Protein AF-A0A3E2CG37-F1 (afdb_monomer_lite)

Radius of gyration: 22.65 Å; chains: 1; bounding box: 44×32×58 Å

Structure (mmCIF, N/CA/C/O backbone):
data_AF-A0A3E2CG37-F1
#
_entry.id   AF-A0A3E2CG37-F1
#
loop_
_atom_site.group_PDB
_atom_site.id
_atom_site.type_symbol
_atom_site.label_atom_id
_atom_site.label_alt_id
_atom_site.label_comp_id
_atom_site.label_asym_id
_atom_site.label_entity_id
_atom_site.label_seq_id
_atom_site.pdbx_PDB_ins_code
_atom_site.Cartn_x
_atom_site.Cartn_y
_atom_site.Cartn_z
_atom_site.occupancy
_atom_site.B_iso_or_equiv
_atom_site.auth_seq_id
_atom_site.auth_comp_id
_atom_site.auth_asym_id
_atom_site.auth_atom_id
_atom_site.pdbx_PDB_model_num
ATOM 1 N N . MET A 1 1 ? 9.124 11.142 -1.792 1.00 54.59 1 MET A N 1
ATOM 2 C CA . MET A 1 1 ? 9.686 11.427 -3.140 1.00 54.59 1 MET A CA 1
ATOM 3 C C . MET A 1 1 ? 8.528 11.215 -4.090 1.00 54.59 1 MET A C 1
ATOM 5 O O . MET A 1 1 ? 8.049 10.090 -4.148 1.00 54.59 1 MET A O 1
ATOM 9 N N . ASP A 1 2 ? 8.029 12.263 -4.748 1.00 70.25 2 ASP A N 1
ATOM 10 C CA . ASP A 1 2 ? 6.771 12.159 -5.498 1.00 70.25 2 ASP A CA 1
ATOM 11 C C . ASP A 1 2 ? 6.838 11.058 -6.555 1.00 70.25 2 ASP A C 1
ATOM 13 O O . ASP A 1 2 ? 7.754 11.012 -7.385 1.00 70.25 2 ASP A O 1
ATOM 17 N N . TYR A 1 3 ? 5.858 10.157 -6.510 1.00 77.69 3 TYR A N 1
ATOM 18 C CA . TYR A 1 3 ? 5.746 9.073 -7.470 1.00 77.69 3 TYR A CA 1
ATOM 19 C C . TYR A 1 3 ? 5.609 9.634 -8.890 1.00 77.69 3 TYR A C 1
ATOM 21 O O . TYR A 1 3 ? 4.734 10.453 -9.174 1.00 77.69 3 TYR A O 1
ATOM 29 N N . LYS A 1 4 ? 6.447 9.148 -9.810 1.00 86.94 4 LYS A N 1
ATOM 30 C CA . LYS A 1 4 ? 6.370 9.474 -11.238 1.00 86.94 4 LYS A CA 1
ATOM 31 C C . LYS A 1 4 ? 5.969 8.245 -12.034 1.00 86.94 4 LYS A C 1
ATOM 33 O O . LYS A 1 4 ? 6.547 7.163 -11.885 1.00 86.94 4 LYS A O 1
ATOM 38 N N . THR A 1 5 ? 4.996 8.426 -12.920 1.00 89.06 5 THR A N 1
ATOM 39 C CA . THR A 1 5 ? 4.605 7.379 -13.870 1.00 89.06 5 THR A CA 1
ATOM 40 C C . THR A 1 5 ? 5.769 7.058 -14.812 1.00 89.06 5 THR A C 1
ATOM 42 O O . THR A 1 5 ? 6.589 7.936 -15.089 1.00 89.06 5 THR A O 1
ATOM 45 N N . ILE A 1 6 ? 5.831 5.829 -15.339 1.00 91.06 6 ILE A N 1
ATOM 46 C CA . ILE A 1 6 ? 6.847 5.439 -16.336 1.00 91.06 6 ILE A CA 1
ATOM 47 C C . ILE A 1 6 ? 6.813 6.405 -17.529 1.00 91.06 6 ILE A C 1
ATOM 49 O O . ILE A 1 6 ? 7.850 6.894 -17.959 1.00 91.06 6 ILE A O 1
ATOM 53 N N . ARG A 1 7 ? 5.615 6.798 -17.983 1.00 92.81 7 ARG A N 1
ATOM 54 C CA . ARG A 1 7 ? 5.432 7.804 -19.040 1.00 92.81 7 ARG A CA 1
ATOM 55 C C . ARG A 1 7 ? 6.118 9.133 -18.714 1.00 92.81 7 ARG A C 1
ATOM 57 O O . ARG A 1 7 ? 6.787 9.703 -19.571 1.00 92.81 7 ARG A O 1
ATOM 64 N N . THR A 1 8 ? 5.948 9.627 -17.488 1.00 93.06 8 THR A N 1
ATOM 65 C CA . THR A 1 8 ? 6.596 10.861 -17.026 1.00 93.06 8 THR A CA 1
ATOM 66 C C . THR A 1 8 ? 8.114 10.702 -16.997 1.00 93.06 8 THR A C 1
ATOM 68 O O . THR A 1 8 ? 8.814 11.609 -17.429 1.00 93.06 8 THR A O 1
ATOM 71 N N . ILE A 1 9 ? 8.633 9.558 -16.538 1.00 93.19 9 ILE A N 1
ATOM 72 C CA . ILE A 1 9 ? 10.081 9.304 -16.517 1.00 93.19 9 ILE A CA 1
ATOM 73 C C . ILE A 1 9 ? 10.660 9.262 -17.928 1.00 93.19 9 ILE A C 1
ATOM 75 O O . ILE A 1 9 ? 11.642 9.951 -18.189 1.00 93.19 9 ILE A O 1
ATOM 79 N N . VAL A 1 10 ? 10.021 8.539 -18.849 1.00 94.44 10 VAL A N 1
ATOM 80 C CA . VAL A 1 10 ? 10.438 8.478 -20.257 1.00 94.44 10 VAL A CA 1
ATOM 81 C C . VAL A 1 10 ? 10.482 9.881 -20.866 1.00 94.44 10 VAL A C 1
ATOM 83 O O . VAL A 1 10 ? 11.474 10.242 -21.489 1.00 94.44 10 VAL A O 1
ATOM 86 N N . ALA A 1 11 ? 9.458 10.707 -20.625 1.00 93.44 11 ALA A N 1
ATOM 87 C CA . ALA A 1 11 ? 9.409 12.084 -21.124 1.00 93.44 11 ALA A CA 1
ATOM 88 C C . ALA A 1 11 ? 10.469 13.012 -20.496 1.00 93.44 11 ALA A C 1
ATOM 90 O O . ALA A 1 11 ? 10.890 13.978 -21.126 1.00 93.44 11 ALA A O 1
ATOM 91 N N . MET A 1 12 ? 10.888 12.741 -19.257 1.00 92.75 12 MET A N 1
ATOM 92 C CA . MET A 1 12 ? 11.936 13.494 -18.558 1.00 92.75 12 MET A CA 1
ATOM 93 C C . MET A 1 12 ? 13.352 12.963 -18.835 1.00 92.75 12 MET A C 1
ATOM 95 O O . MET A 1 12 ? 14.326 13.584 -18.399 1.00 92.75 12 MET A O 1
ATOM 99 N N . SER A 1 13 ? 13.482 11.817 -19.508 1.00 88.62 13 SER A N 1
ATOM 100 C CA . SER A 1 13 ? 14.768 11.172 -19.754 1.00 88.62 13 SER A CA 1
ATOM 101 C C . SER A 1 13 ? 15.638 12.014 -20.685 1.00 88.62 13 SER A C 1
ATOM 103 O O . SER A 1 13 ? 15.181 12.524 -21.704 1.00 88.62 13 SER A O 1
ATOM 105 N N . LYS A 1 14 ? 16.923 12.137 -20.338 1.00 90.56 14 LYS A N 1
ATOM 106 C CA . LYS A 1 14 ? 17.955 12.752 -21.192 1.00 90.56 14 LYS A CA 1
ATOM 107 C C . LYS A 1 14 ? 18.745 11.712 -21.996 1.00 90.56 14 LYS A C 1
ATOM 109 O O . LYS A 1 14 ? 19.758 12.053 -22.598 1.00 90.56 14 LYS A O 1
ATOM 114 N N . SER A 1 15 ? 18.336 10.443 -21.941 1.00 88.12 15 SER A N 1
ATOM 115 C CA . SER A 1 15 ? 18.985 9.353 -22.669 1.00 88.12 15 SER A CA 1
ATOM 116 C C . SER A 1 15 ? 18.684 9.433 -24.166 1.00 88.12 15 SER A C 1
ATOM 118 O O . SER A 1 15 ? 17.596 9.838 -24.566 1.00 88.12 15 SER A O 1
ATOM 120 N N . ASN A 1 16 ? 19.637 8.985 -24.985 1.00 89.94 16 ASN A N 1
ATOM 121 C CA . ASN A 1 16 ? 19.450 8.809 -26.429 1.00 89.94 16 ASN A CA 1
ATOM 122 C C . ASN A 1 16 ? 18.821 7.446 -26.782 1.00 89.94 16 ASN A C 1
ATOM 124 O O . ASN A 1 16 ? 18.626 7.150 -27.961 1.00 89.94 16 ASN A O 1
ATOM 128 N N . ALA A 1 17 ? 18.551 6.594 -25.785 1.00 92.19 17 ALA A N 1
ATOM 129 C CA . ALA A 1 17 ? 17.859 5.324 -25.979 1.00 92.19 17 ALA A CA 1
ATOM 130 C C . ALA A 1 17 ? 16.432 5.546 -26.498 1.00 92.19 17 ALA A C 1
ATOM 132 O O . ALA A 1 17 ? 15.827 6.603 -26.288 1.00 92.19 17 ALA A O 1
ATOM 133 N N . LYS A 1 18 ? 15.870 4.540 -27.178 1.00 95.00 18 LYS A N 1
ATOM 134 C CA . LYS A 1 18 ? 14.495 4.655 -27.665 1.00 95.00 18 LYS A CA 1
ATOM 135 C C . LYS A 1 18 ? 13.534 4.715 -26.471 1.00 95.00 18 LYS A C 1
ATOM 137 O O . LYS A 1 18 ? 13.756 4.025 -25.477 1.00 95.00 18 LYS A O 1
ATOM 142 N N . PRO A 1 19 ? 12.421 5.465 -26.572 1.00 93.56 19 PRO A N 1
ATOM 143 C CA . PRO A 1 19 ? 11.425 5.545 -25.505 1.00 93.56 19 PRO A CA 1
ATOM 144 C C . PRO A 1 19 ? 10.893 4.185 -25.033 1.00 93.56 19 PRO A C 1
ATOM 146 O O . PRO A 1 19 ? 10.612 4.032 -23.849 1.00 93.56 19 PRO A O 1
ATOM 149 N N . CYS A 1 20 ? 10.779 3.204 -25.937 1.00 93.81 20 CYS A N 1
ATOM 150 C CA . CYS A 1 20 ? 10.372 1.840 -25.594 1.00 93.81 20 CYS A CA 1
ATOM 151 C C . CYS A 1 20 ? 11.380 1.145 -24.676 1.00 93.81 20 CYS A C 1
ATOM 153 O O . CYS A 1 20 ? 10.975 0.507 -23.714 1.00 93.81 20 CYS A O 1
ATOM 155 N N . ASP A 1 21 ? 12.673 1.329 -24.931 1.00 95.81 21 ASP A N 1
ATOM 156 C CA . ASP A 1 21 ? 13.737 0.683 -24.165 1.00 95.81 21 ASP A CA 1
ATOM 157 C C . ASP A 1 21 ? 13.816 1.291 -22.756 1.00 95.81 21 ASP A C 1
ATOM 159 O O . ASP A 1 21 ? 13.927 0.567 -21.773 1.00 95.81 21 ASP A O 1
ATOM 163 N N . ILE A 1 22 ? 13.654 2.618 -22.644 1.00 95.62 22 ILE A N 1
ATOM 164 C CA . ILE A 1 22 ? 13.593 3.320 -21.349 1.00 95.62 22 ILE A CA 1
ATOM 165 C C . ILE A 1 22 ? 12.357 2.881 -20.550 1.00 95.62 22 ILE A C 1
ATOM 167 O O . ILE A 1 22 ? 12.435 2.682 -19.340 1.00 95.62 22 ILE A O 1
ATOM 171 N N . ALA A 1 23 ? 11.204 2.750 -21.214 1.00 94.69 23 ALA A N 1
ATOM 172 C CA . ALA A 1 23 ? 9.973 2.307 -20.565 1.00 94.69 23 ALA A CA 1
ATOM 173 C C . ALA A 1 23 ? 10.091 0.867 -20.047 1.00 94.69 23 ALA A C 1
ATOM 175 O O . ALA A 1 23 ? 9.655 0.592 -18.931 1.00 94.69 23 ALA A O 1
ATOM 176 N N . GLU A 1 24 ? 10.698 -0.017 -20.841 1.00 95.69 24 GLU A N 1
ATOM 177 C CA . GLU A 1 24 ? 10.943 -1.417 -20.493 1.00 95.69 24 GLU A CA 1
ATOM 178 C C . GLU A 1 24 ? 11.915 -1.546 -19.316 1.00 95.69 24 GLU A C 1
ATOM 180 O O . GLU A 1 24 ? 11.671 -2.306 -18.380 1.00 95.69 24 GLU A O 1
ATOM 185 N N . GLU A 1 25 ? 12.998 -0.769 -19.319 1.00 95.31 25 GLU A N 1
ATOM 186 C CA . GLU A 1 25 ? 13.958 -0.740 -18.216 1.00 95.31 25 GLU A CA 1
ATOM 187 C C . GLU A 1 25 ? 13.294 -0.280 -16.910 1.00 95.31 25 GLU A C 1
ATOM 189 O O . GLU A 1 25 ? 13.393 -0.960 -15.888 1.00 95.31 25 GLU A O 1
ATOM 194 N N . GLU A 1 26 ? 12.539 0.821 -16.950 1.00 94.25 26 GLU A N 1
ATOM 195 C CA . GLU A 1 26 ? 11.774 1.313 -15.800 1.00 94.25 26 GLU A CA 1
ATOM 196 C C . GLU A 1 26 ? 10.711 0.320 -15.327 1.00 94.25 26 GLU A C 1
ATOM 198 O O . GLU A 1 26 ? 10.499 0.162 -14.125 1.00 94.25 26 GLU A O 1
ATOM 203 N N . TYR A 1 27 ? 10.038 -0.363 -16.252 1.00 94.69 27 TYR A N 1
ATOM 204 C CA . TYR A 1 27 ? 9.093 -1.419 -15.916 1.00 94.69 27 TYR A CA 1
ATOM 205 C C . TYR A 1 27 ? 9.790 -2.555 -15.154 1.00 94.69 27 TYR A C 1
ATOM 207 O O . TYR A 1 27 ? 9.335 -2.916 -14.066 1.00 94.69 27 TYR A O 1
ATOM 215 N N . ARG A 1 28 ? 10.918 -3.068 -15.665 1.00 95.00 28 ARG A N 1
ATOM 216 C CA . ARG A 1 28 ? 11.678 -4.158 -15.030 1.00 95.00 28 ARG A CA 1
ATOM 217 C C . ARG A 1 28 ? 12.198 -3.776 -13.650 1.00 95.00 28 ARG A C 1
ATOM 219 O O . ARG A 1 28 ? 11.997 -4.510 -12.688 1.00 95.00 28 ARG A O 1
ATOM 226 N N . LEU A 1 29 ? 12.776 -2.582 -13.525 1.00 93.62 29 LEU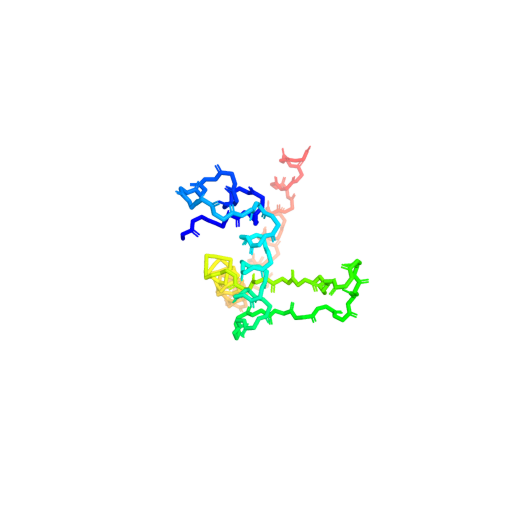 A N 1
ATOM 227 C CA . LEU A 1 29 ? 13.252 -2.060 -12.241 1.00 93.62 29 LEU A CA 1
ATOM 228 C C . LEU A 1 29 ? 12.149 -2.021 -11.179 1.00 93.62 29 LEU A C 1
ATOM 230 O O . LEU A 1 29 ? 12.416 -2.216 -9.993 1.00 93.62 29 LEU A O 1
ATOM 234 N N . ARG A 1 30 ? 10.909 -1.751 -11.594 1.00 92.00 30 ARG A N 1
ATOM 235 C CA . ARG A 1 30 ? 9.764 -1.667 -10.689 1.00 92.00 30 ARG A CA 1
ATOM 236 C C . ARG A 1 30 ? 9.145 -3.028 -10.408 1.00 92.00 30 ARG A C 1
ATOM 238 O O . ARG A 1 30 ? 8.867 -3.298 -9.246 1.00 92.00 30 ARG A O 1
ATOM 245 N N . ILE A 1 31 ? 8.935 -3.886 -11.406 1.00 92.69 31 ILE A N 1
ATOM 246 C CA . ILE A 1 31 ? 8.316 -5.207 -11.190 1.00 92.69 31 ILE A CA 1
ATOM 247 C C . ILE A 1 31 ? 9.196 -6.117 -10.320 1.00 92.69 31 ILE A C 1
ATOM 249 O O . ILE A 1 31 ? 8.664 -6.881 -9.516 1.00 92.69 31 ILE A O 1
ATOM 253 N N . ASP A 1 32 ? 10.521 -5.974 -10.420 1.00 92.06 32 ASP A N 1
ATOM 254 C CA . ASP A 1 32 ? 11.496 -6.736 -9.631 1.00 92.06 32 ASP A CA 1
ATOM 255 C C . ASP A 1 32 ? 11.793 -6.094 -8.262 1.00 92.06 32 ASP A C 1
ATOM 257 O O . ASP A 1 32 ? 12.551 -6.640 -7.457 1.00 92.06 32 ASP A O 1
ATOM 261 N N . ASN A 1 33 ? 11.203 -4.932 -7.965 1.00 89.38 33 ASN A N 1
ATOM 262 C CA . ASN A 1 33 ? 11.405 -4.263 -6.687 1.00 89.38 33 ASN A CA 1
ATOM 263 C C . ASN A 1 33 ? 10.718 -5.054 -5.552 1.00 89.38 33 ASN A C 1
ATOM 265 O O . ASN A 1 33 ? 9.528 -5.350 -5.653 1.00 89.38 33 ASN A O 1
ATOM 269 N N . PRO A 1 34 ? 11.400 -5.333 -4.425 1.00 86.56 34 PRO A N 1
ATOM 270 C CA . PRO A 1 34 ? 10.795 -6.024 -3.282 1.00 86.56 34 PRO A CA 1
ATOM 271 C C . PRO A 1 34 ? 9.556 -5.334 -2.690 1.00 86.56 34 PRO A C 1
ATOM 273 O O . PRO A 1 34 ? 8.734 -5.985 -2.051 1.00 86.56 34 PRO A O 1
ATOM 276 N N . ALA A 1 35 ? 9.415 -4.021 -2.883 1.00 84.38 35 ALA A N 1
ATOM 277 C CA . ALA A 1 35 ? 8.247 -3.253 -2.459 1.00 84.38 35 ALA A CA 1
ATOM 278 C C . ALA A 1 35 ? 7.067 -3.345 -3.446 1.00 84.38 35 ALA A C 1
ATOM 280 O O . ALA A 1 35 ? 6.059 -2.662 -3.260 1.00 84.38 35 ALA A O 1
ATOM 281 N N . THR A 1 36 ? 7.174 -4.149 -4.503 1.00 89.31 36 THR A N 1
ATOM 282 C CA . THR A 1 36 ? 6.145 -4.271 -5.532 1.00 89.31 36 THR A CA 1
ATOM 283 C C . THR A 1 36 ? 5.202 -5.429 -5.261 1.00 89.31 36 THR A C 1
ATOM 285 O O . THR A 1 36 ? 5.599 -6.580 -5.101 1.00 89.31 36 THR A O 1
ATOM 288 N N . TYR A 1 37 ? 3.913 -5.112 -5.274 1.00 89.69 37 TYR A N 1
ATOM 289 C CA . TYR A 1 37 ? 2.837 -6.080 -5.323 1.00 89.69 37 TYR A CA 1
ATOM 290 C C . TYR A 1 37 ? 2.500 -6.419 -6.779 1.00 89.69 37 TYR A C 1
ATOM 292 O O . TYR A 1 37 ? 2.084 -5.557 -7.560 1.00 89.69 37 TYR A O 1
ATOM 300 N N . ARG A 1 38 ? 2.676 -7.694 -7.121 1.00 91.88 38 ARG A N 1
ATOM 301 C CA . ARG A 1 38 ? 2.374 -8.289 -8.426 1.00 91.88 38 ARG A CA 1
ATOM 302 C C . ARG A 1 38 ? 0.906 -8.711 -8.479 1.00 91.88 38 ARG A C 1
ATOM 304 O O . ARG A 1 38 ? 0.452 -9.439 -7.599 1.00 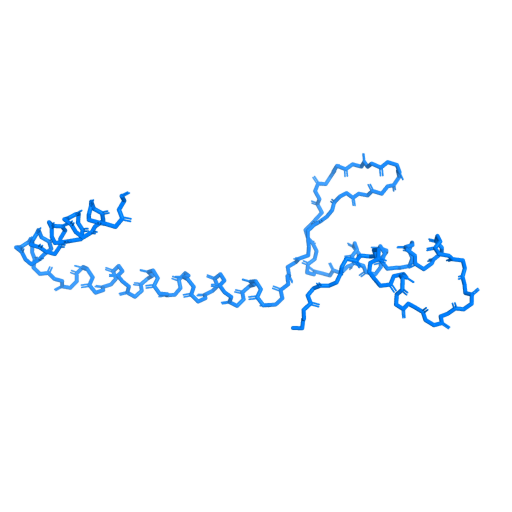91.88 38 ARG A O 1
ATOM 311 N N . SER A 1 39 ? 0.152 -8.222 -9.466 1.00 91.50 39 SER A N 1
ATOM 312 C CA . SER A 1 39 ? -1.297 -8.477 -9.545 1.00 91.50 39 SER A CA 1
ATOM 313 C C . SER A 1 39 ? -1.666 -9.830 -10.164 1.00 91.50 39 SER A C 1
ATOM 315 O O . SER A 1 39 ? -2.803 -10.272 -10.025 1.00 91.50 39 SER A O 1
ATOM 317 N N . GLY A 1 40 ? -0.743 -10.466 -10.889 1.00 93.69 40 GLY A N 1
ATOM 318 C CA . GLY A 1 40 ? -0.984 -11.638 -11.731 1.00 93.69 40 GLY A CA 1
ATOM 319 C C . GLY A 1 40 ? -1.693 -11.339 -13.059 1.00 93.69 40 GLY A C 1
ATOM 320 O O . GLY A 1 40 ? -1.860 -12.244 -13.874 1.00 93.69 40 GLY A O 1
ATOM 321 N N . ILE A 1 41 ? -2.110 -10.093 -13.307 1.00 94.81 41 ILE A N 1
ATOM 322 C CA . ILE A 1 41 ? -2.824 -9.692 -14.525 1.00 94.81 41 ILE A CA 1
ATOM 323 C C . ILE A 1 41 ? -1.811 -9.213 -15.565 1.00 94.81 41 ILE A C 1
ATOM 325 O O . ILE A 1 41 ? -1.124 -8.217 -15.346 1.00 94.81 41 ILE A O 1
ATOM 329 N N . ILE A 1 42 ? -1.746 -9.895 -16.710 1.00 96.25 42 ILE A N 1
ATOM 330 C CA . ILE A 1 42 ? -0.830 -9.567 -17.812 1.00 96.25 42 ILE A CA 1
ATOM 331 C C . ILE A 1 42 ? -1.579 -8.805 -18.908 1.00 96.25 42 ILE A C 1
ATOM 333 O O . ILE A 1 42 ? -2.618 -9.253 -19.390 1.00 96.25 42 ILE A O 1
ATOM 337 N N . PHE A 1 43 ? -1.017 -7.678 -19.337 1.00 92.88 43 PHE A N 1
ATOM 338 C CA . PHE A 1 43 ? -1.472 -6.874 -20.463 1.00 92.88 43 PHE A CA 1
ATOM 339 C C . PHE A 1 43 ? -0.292 -6.593 -21.398 1.00 92.88 43 PHE A C 1
ATOM 341 O O . PHE A 1 43 ? 0.715 -6.037 -20.972 1.00 92.88 43 PHE A O 1
ATOM 348 N N . ASP A 1 44 ? -0.407 -6.992 -22.667 1.00 92.75 44 ASP A N 1
ATOM 349 C CA . ASP A 1 44 ? 0.631 -6.781 -23.692 1.00 92.75 44 ASP A CA 1
ATOM 350 C C . ASP A 1 44 ? 2.045 -7.215 -23.244 1.00 92.75 44 ASP A C 1
ATOM 352 O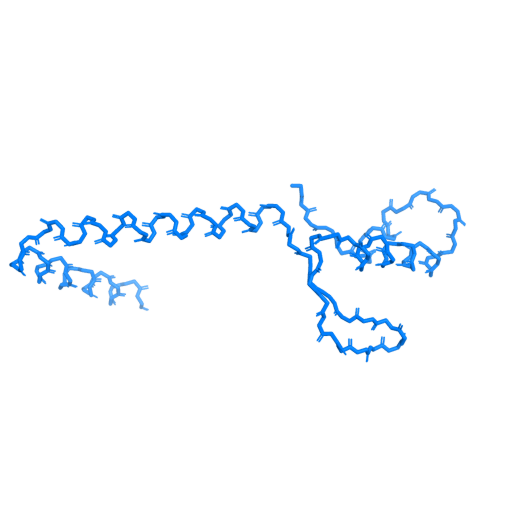 O . ASP A 1 44 ? 2.993 -6.444 -23.295 1.00 92.75 44 ASP A O 1
ATOM 356 N N . ALA A 1 45 ? 2.173 -8.443 -22.726 1.00 93.06 45 ALA A N 1
ATOM 357 C CA . ALA A 1 45 ? 3.403 -9.017 -22.149 1.00 93.06 45 ALA A CA 1
ATOM 358 C C . ALA A 1 45 ? 3.939 -8.365 -20.852 1.00 93.06 45 ALA A C 1
ATOM 360 O O . ALA A 1 45 ? 4.941 -8.837 -20.315 1.00 93.06 45 ALA A O 1
ATOM 361 N N . HIS A 1 46 ? 3.245 -7.370 -20.293 1.00 95.00 46 HIS A N 1
ATOM 362 C CA . HIS A 1 46 ? 3.619 -6.700 -19.047 1.00 95.00 46 HIS A CA 1
ATOM 363 C C . HIS A 1 46 ? 2.587 -6.978 -17.957 1.00 95.00 46 HIS A C 1
ATOM 365 O O . HIS A 1 46 ? 1.381 -6.872 -18.166 1.00 95.00 46 HIS A O 1
ATOM 371 N N . GLU A 1 47 ? 3.044 -7.338 -16.767 1.00 95.19 47 GLU A N 1
ATOM 372 C CA . GLU A 1 47 ? 2.167 -7.543 -15.627 1.00 95.19 47 GLU A CA 1
ATOM 373 C C . GLU A 1 47 ? 1.810 -6.207 -14.976 1.00 95.19 47 GLU A C 1
ATOM 375 O O . GLU A 1 47 ? 2.665 -5.354 -14.746 1.00 95.19 47 GLU A O 1
ATOM 380 N N . ILE A 1 48 ? 0.538 -6.025 -14.637 1.00 90.94 48 ILE A N 1
ATOM 381 C CA . ILE A 1 48 ? 0.097 -4.882 -13.846 1.00 90.94 48 ILE A CA 1
ATOM 382 C C . ILE A 1 48 ? 0.618 -5.058 -12.416 1.00 90.94 48 ILE A C 1
ATOM 384 O O . ILE A 1 48 ? 0.507 -6.132 -11.820 1.00 90.94 48 ILE A O 1
ATOM 388 N N . PHE A 1 49 ? 1.163 -3.995 -11.836 1.00 91.12 49 PHE A N 1
ATOM 389 C CA . PHE A 1 49 ? 1.702 -4.020 -10.482 1.00 91.12 49 PHE A CA 1
ATOM 390 C C . PHE A 1 49 ? 1.383 -2.737 -9.722 1.00 91.12 49 PHE A C 1
ATOM 392 O O . PHE A 1 49 ? 1.101 -1.691 -10.309 1.00 91.12 49 PHE A O 1
ATOM 399 N N . ALA A 1 50 ? 1.465 -2.818 -8.398 1.00 87.31 50 ALA A N 1
ATOM 400 C CA . ALA A 1 50 ? 1.400 -1.669 -7.510 1.00 87.31 50 ALA A CA 1
ATOM 401 C C . ALA A 1 50 ? 2.690 -1.599 -6.694 1.00 87.31 50 ALA A C 1
ATOM 403 O O . ALA A 1 50 ? 3.107 -2.593 -6.109 1.00 87.31 50 ALA A O 1
ATOM 404 N N . MET A 1 51 ? 3.323 -0.429 -6.634 1.00 84.38 51 MET A N 1
ATOM 405 C CA . MET A 1 51 ? 4.475 -0.232 -5.754 1.00 84.38 51 MET A CA 1
ATOM 406 C C . MET A 1 51 ? 4.026 0.323 -4.415 1.00 84.38 51 MET A C 1
ATOM 408 O O . MET A 1 51 ? 3.280 1.302 -4.355 1.00 84.38 51 MET A O 1
ATOM 412 N N . CYS A 1 52 ? 4.545 -0.260 -3.343 1.00 78.31 52 CYS A N 1
ATOM 413 C CA . CYS A 1 52 ? 4.412 0.282 -2.006 1.00 78.31 52 CYS A CA 1
ATOM 414 C C . CYS A 1 52 ? 5.308 1.524 -1.897 1.00 78.31 52 CYS A C 1
ATOM 416 O O . CYS A 1 52 ? 6.508 1.436 -1.641 1.00 78.31 52 CYS A O 1
ATOM 418 N N . VAL A 1 53 ? 4.742 2.700 -2.173 1.00 77.50 53 VAL A N 1
ATOM 419 C CA . VAL A 1 53 ? 5.475 3.966 -2.074 1.00 77.50 53 VAL A CA 1
ATOM 420 C C . VAL A 1 53 ? 5.624 4.317 -0.597 1.00 77.50 53 VAL A C 1
ATOM 422 O O . VAL A 1 53 ? 4.633 4.330 0.131 1.00 77.50 53 VAL A O 1
ATOM 425 N N . THR A 1 54 ? 6.840 4.627 -0.146 1.00 74.88 54 THR A N 1
ATOM 426 C CA . THR A 1 54 ? 7.134 4.945 1.263 1.00 74.88 54 THR A CA 1
ATOM 427 C C . THR A 1 54 ? 6.200 6.007 1.836 1.00 74.88 54 THR A C 1
ATOM 429 O O . THR A 1 54 ? 5.756 5.881 2.974 1.00 74.88 54 THR A O 1
ATOM 432 N N . ASP A 1 55 ? 5.851 7.018 1.039 1.00 72.75 55 ASP A N 1
ATOM 433 C CA . ASP A 1 55 ? 4.941 8.091 1.447 1.00 72.75 55 ASP A CA 1
ATOM 434 C C . ASP A 1 55 ? 3.527 7.538 1.719 1.00 72.75 55 ASP A C 1
ATOM 436 O O . ASP A 1 55 ? 2.939 7.828 2.759 1.00 72.75 55 ASP A O 1
ATOM 440 N N . LEU A 1 56 ? 3.025 6.639 0.860 1.00 77.44 56 LEU A N 1
ATOM 441 C CA . LEU A 1 56 ? 1.740 5.963 1.062 1.00 77.44 56 LEU A CA 1
ATOM 442 C C . LEU A 1 56 ? 1.775 5.054 2.296 1.00 77.44 56 LEU A C 1
ATOM 444 O O . LEU A 1 56 ? 0.856 5.095 3.107 1.00 77.44 56 LEU A O 1
ATOM 448 N N . VAL A 1 57 ? 2.844 4.273 2.478 1.00 82.19 57 VAL A N 1
ATOM 449 C CA . VAL A 1 57 ? 3.033 3.429 3.674 1.00 82.19 57 VAL A CA 1
ATOM 450 C C . VAL A 1 57 ? 3.067 4.268 4.942 1.00 82.19 57 VAL A C 1
ATOM 452 O O . VAL A 1 57 ? 2.463 3.901 5.947 1.00 82.19 57 VAL A O 1
ATOM 455 N N . THR A 1 58 ? 3.734 5.416 4.895 1.00 83.38 58 THR A N 1
ATOM 456 C CA . THR A 1 58 ? 3.804 6.353 6.016 1.00 83.38 58 THR A CA 1
ATOM 457 C C . THR A 1 58 ? 2.420 6.900 6.348 1.00 83.38 58 THR A C 1
ATOM 459 O O . THR A 1 58 ? 2.030 6.871 7.513 1.00 83.38 58 THR A O 1
ATOM 462 N N . CYS A 1 59 ? 1.640 7.315 5.345 1.00 85.19 59 CYS A N 1
ATOM 463 C CA . CYS A 1 59 ? 0.258 7.750 5.542 1.00 85.19 59 CYS A CA 1
ATOM 464 C C . CYS A 1 59 ? -0.631 6.627 6.093 1.00 85.19 59 CYS A C 1
ATOM 466 O O . CYS A 1 59 ? -1.374 6.860 7.042 1.00 85.19 59 CYS A O 1
ATOM 468 N N . MET A 1 60 ? -0.528 5.406 5.558 1.00 87.94 60 MET A N 1
ATOM 469 C CA . MET A 1 60 ? -1.292 4.251 6.045 1.00 87.94 60 MET A CA 1
ATOM 470 C C . MET A 1 60 ? -0.952 3.926 7.502 1.00 87.94 60 MET A C 1
ATOM 472 O O . MET A 1 60 ? -1.851 3.742 8.318 1.00 87.94 60 MET A O 1
ATOM 476 N N . ASN A 1 61 ? 0.335 3.918 7.854 1.00 90.94 61 ASN A N 1
ATOM 477 C CA . ASN A 1 61 ? 0.779 3.701 9.229 1.00 90.94 61 ASN A CA 1
ATOM 478 C C . ASN A 1 61 ? 0.311 4.820 10.161 1.00 90.94 61 ASN A C 1
ATOM 480 O O . ASN A 1 61 ? -0.086 4.546 11.291 1.00 90.94 61 ASN A O 1
ATOM 484 N N . TYR A 1 62 ? 0.355 6.072 9.702 1.00 94.06 62 TYR A N 1
ATOM 485 C CA . TYR A 1 62 ? -0.160 7.205 10.460 1.00 94.06 62 TYR A CA 1
ATOM 486 C C . TYR A 1 62 ? -1.654 7.031 10.754 1.00 94.06 62 TYR A C 1
ATOM 488 O O . TYR A 1 62 ? -2.028 7.045 11.923 1.00 94.06 62 TYR A O 1
ATOM 496 N N . ILE A 1 63 ? -2.475 6.764 9.731 1.00 95.38 63 ILE A N 1
ATOM 497 C CA . ILE A 1 63 ? -3.919 6.518 9.881 1.00 95.38 63 ILE A CA 1
ATOM 498 C C . ILE A 1 63 ? -4.167 5.367 10.857 1.00 95.38 63 ILE A C 1
ATOM 500 O O . ILE A 1 63 ? -4.866 5.556 11.846 1.00 95.38 63 ILE A O 1
ATOM 504 N N . ALA A 1 64 ? -3.525 4.214 10.651 1.00 94.31 64 ALA A N 1
ATOM 505 C CA . ALA A 1 64 ? -3.720 3.041 11.500 1.00 94.31 64 ALA A CA 1
ATOM 506 C C . ALA A 1 64 ? -3.332 3.297 12.969 1.00 94.31 64 ALA A C 1
ATOM 508 O O . ALA A 1 64 ? -3.984 2.806 13.892 1.00 94.31 64 ALA A O 1
ATOM 509 N N . ASN A 1 65 ? -2.267 4.064 13.216 1.00 96.81 65 ASN A N 1
ATOM 510 C CA . ASN A 1 65 ? -1.862 4.428 14.573 1.00 96.81 65 ASN A CA 1
ATOM 511 C C . ASN A 1 65 ? -2.825 5.440 15.204 1.00 96.81 65 ASN A C 1
ATOM 513 O O . ASN A 1 65 ? -3.133 5.327 16.391 1.00 96.81 65 ASN A O 1
ATOM 517 N N . THR A 1 66 ? -3.320 6.400 14.423 1.00 97.25 66 THR A N 1
ATOM 518 C CA . THR A 1 66 ? -4.333 7.354 14.875 1.00 97.25 66 THR A CA 1
ATOM 519 C C . THR A 1 66 ? -5.644 6.647 15.206 1.00 97.25 66 THR A C 1
ATOM 521 O O . THR A 1 66 ? -6.196 6.900 16.271 1.00 97.25 66 THR A O 1
ATOM 524 N N . GLU A 1 67 ? -6.106 5.712 14.375 1.00 96.44 67 GLU A N 1
ATOM 525 C CA . GLU A 1 67 ? -7.304 4.905 14.637 1.00 96.44 67 GLU A CA 1
ATOM 526 C C . GLU A 1 67 ? -7.181 4.115 15.942 1.00 96.44 67 GLU A C 1
ATOM 528 O O . GLU A 1 67 ? -8.069 4.191 16.788 1.00 96.44 67 GLU A O 1
ATOM 533 N N . LYS A 1 68 ? -6.042 3.449 16.175 1.00 97.19 68 LYS A N 1
ATOM 534 C CA . LYS A 1 68 ? -5.774 2.755 17.448 1.00 97.19 68 LYS A CA 1
ATOM 535 C C . LYS A 1 68 ? -5.788 3.700 18.648 1.00 97.19 68 LYS A C 1
ATOM 537 O O . LYS A 1 68 ? -6.275 3.337 19.718 1.00 97.19 68 LYS A O 1
ATOM 542 N N . ALA A 1 69 ? -5.232 4.902 18.500 1.00 97.00 69 ALA A N 1
ATOM 543 C CA . ALA A 1 69 ? -5.240 5.900 19.565 1.00 97.00 69 ALA A CA 1
ATOM 544 C C . ALA A 1 69 ? -6.663 6.403 19.858 1.00 97.00 69 ALA A C 1
ATOM 546 O O . ALA A 1 69 ? -7.027 6.539 21.026 1.00 97.00 69 ALA A O 1
ATOM 547 N N . VAL A 1 70 ? -7.472 6.625 18.817 1.00 95.25 70 VAL A N 1
ATOM 548 C CA . VAL A 1 70 ? -8.890 6.995 18.934 1.00 95.25 70 VAL A CA 1
ATOM 549 C C . VAL A 1 70 ? -9.683 5.882 19.610 1.00 95.25 70 VAL A C 1
ATOM 551 O O . VAL A 1 70 ? -10.420 6.163 20.549 1.00 95.25 70 VAL A O 1
ATOM 554 N N . GLU A 1 71 ? -9.503 4.627 19.199 1.00 95.88 71 GLU A N 1
ATOM 555 C CA . GLU A 1 71 ? -10.163 3.472 19.813 1.00 95.88 71 GLU A CA 1
ATOM 556 C C . GLU A 1 71 ? -9.805 3.349 21.299 1.00 95.88 71 GLU A C 1
ATOM 558 O O . GLU A 1 71 ? -10.680 3.171 22.148 1.00 95.88 71 GLU A O 1
ATOM 563 N N . LYS A 1 72 ? -8.521 3.501 21.641 1.00 96.88 72 LYS A N 1
ATOM 564 C CA . LYS A 1 72 ? -8.074 3.488 23.034 1.00 96.88 72 LYS A CA 1
ATOM 565 C C . LYS A 1 72 ? -8.744 4.599 23.846 1.00 96.88 72 LYS A C 1
ATOM 567 O O . LYS A 1 72 ? -9.329 4.312 24.887 1.00 96.88 72 LYS A O 1
ATOM 572 N N . ALA A 1 73 ? -8.694 5.838 23.357 1.00 94.75 73 ALA A N 1
ATOM 573 C CA . ALA A 1 73 ? -9.325 6.976 24.020 1.00 94.75 73 ALA A CA 1
ATOM 574 C C . ALA A 1 73 ? -10.842 6.778 24.163 1.00 94.75 73 ALA A C 1
ATOM 576 O O . ALA A 1 73 ? -11.403 7.065 25.216 1.00 94.75 73 ALA A O 1
ATOM 577 N N . TRP A 1 74 ? -11.501 6.229 23.141 1.00 95.56 74 TRP A N 1
ATOM 578 C CA . TRP A 1 74 ? -12.921 5.897 23.179 1.00 95.56 74 TRP A CA 1
ATOM 579 C C . TRP A 1 74 ? -13.246 4.895 24.288 1.00 95.56 74 TRP A C 1
ATOM 581 O O . TRP A 1 74 ? -14.199 5.094 25.040 1.00 95.56 74 TRP A O 1
ATOM 591 N N . ASN A 1 75 ? -12.439 3.843 24.423 1.00 95.19 75 ASN A N 1
ATOM 592 C CA . ASN A 1 75 ? -12.634 2.796 25.425 1.00 95.19 75 ASN A CA 1
ATOM 593 C C . ASN A 1 75 ? -12.350 3.261 26.864 1.00 95.19 75 ASN A C 1
ATOM 595 O O . ASN A 1 75 ? -12.866 2.660 27.805 1.00 95.19 75 ASN A O 1
ATOM 599 N N . GLU A 1 76 ? -11.573 4.331 27.049 1.00 96.06 76 GLU A N 1
ATOM 600 C CA . GLU A 1 76 ? -11.337 4.961 28.358 1.00 96.06 76 GLU A CA 1
ATOM 601 C C . GLU A 1 76 ? -12.518 5.839 28.822 1.00 96.06 76 GLU A C 1
ATOM 603 O O . GLU A 1 76 ? -12.645 6.137 30.013 1.00 96.06 76 GLU A O 1
ATOM 608 N N . LEU A 1 77 ? -13.413 6.239 27.912 1.00 94.38 77 LEU A N 1
ATOM 609 C CA . LEU A 1 77 ? -14.589 7.040 28.246 1.00 94.38 77 LEU A CA 1
ATOM 610 C C . LEU A 1 77 ? -15.664 6.216 28.970 1.00 94.38 77 LEU A C 1
ATOM 612 O O . LEU A 1 77 ? -15.899 5.039 28.697 1.00 94.38 77 LEU A O 1
ATOM 616 N N . SER A 1 78 ? -16.415 6.880 29.851 1.00 95.56 78 SER A N 1
ATOM 617 C CA . SER A 1 78 ? -17.632 6.294 30.417 1.00 95.56 78 SER A CA 1
ATOM 618 C C . SER A 1 78 ? -18.708 6.124 29.337 1.00 95.56 78 SER A C 1
ATOM 620 O O . SER A 1 78 ? -18.775 6.895 28.379 1.00 95.56 78 SER A O 1
ATOM 622 N N . ARG A 1 79 ? -19.628 5.165 29.519 1.00 92.56 79 ARG A N 1
ATOM 623 C CA . ARG A 1 79 ? -20.739 4.941 28.569 1.00 92.56 79 ARG A CA 1
ATOM 624 C C . ARG A 1 79 ? -21.588 6.191 28.319 1.00 92.56 79 ARG A C 1
ATOM 626 O O . ARG A 1 79 ? -22.097 6.376 27.219 1.00 92.56 79 ARG A O 1
ATOM 633 N N . PHE A 1 80 ? -21.750 7.039 29.337 1.00 94.06 80 PHE A N 1
ATOM 634 C CA . PHE A 1 80 ? -22.452 8.313 29.190 1.00 94.06 80 PHE A CA 1
ATOM 635 C C . PHE A 1 80 ? -21.673 9.267 28.273 1.00 94.06 80 PHE A C 1
ATOM 637 O O . PHE A 1 80 ? -22.236 9.780 27.312 1.00 94.06 80 PHE A O 1
ATOM 644 N N . ALA A 1 81 ? -20.368 9.432 28.512 1.00 92.25 81 ALA A N 1
ATOM 645 C CA . ALA A 1 81 ? -19.515 10.292 27.695 1.00 92.25 81 ALA A CA 1
ATOM 646 C C . ALA A 1 81 ? -19.409 9.808 26.238 1.00 92.25 81 ALA A C 1
ATOM 648 O O . ALA A 1 81 ? -19.488 10.628 25.329 1.00 92.25 81 ALA A O 1
ATOM 649 N N . GLN A 1 82 ? -19.309 8.493 26.008 1.00 93.75 82 GLN A N 1
ATOM 650 C CA . GLN A 1 82 ? -19.345 7.899 24.665 1.00 93.75 82 GLN A CA 1
ATOM 651 C C . GLN A 1 82 ? -20.634 8.267 23.917 1.00 93.75 82 GLN A C 1
ATOM 653 O O . GLN A 1 82 ? -20.590 8.695 22.766 1.00 93.75 82 GLN A O 1
ATOM 658 N N . ARG A 1 83 ? -21.793 8.137 24.575 1.00 94.12 83 ARG A N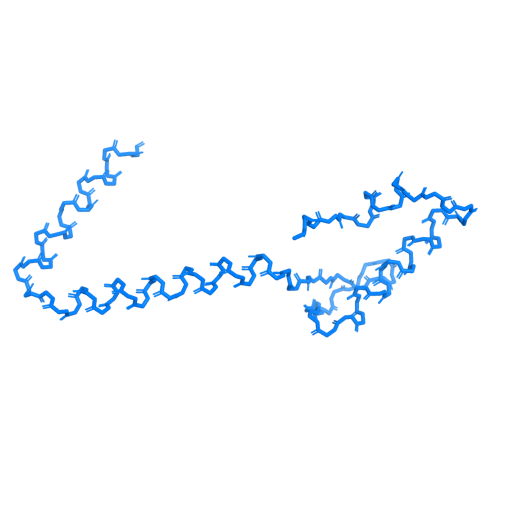 1
ATOM 659 C CA . ARG A 1 83 ? -23.092 8.456 23.969 1.00 94.12 83 ARG A CA 1
ATOM 660 C C . ARG A 1 83 ? -23.203 9.933 23.588 1.00 94.12 83 ARG A C 1
ATOM 662 O O . ARG A 1 83 ? -23.639 10.230 22.479 1.00 94.12 83 ARG A O 1
ATOM 669 N N . GLU A 1 84 ? -22.803 10.83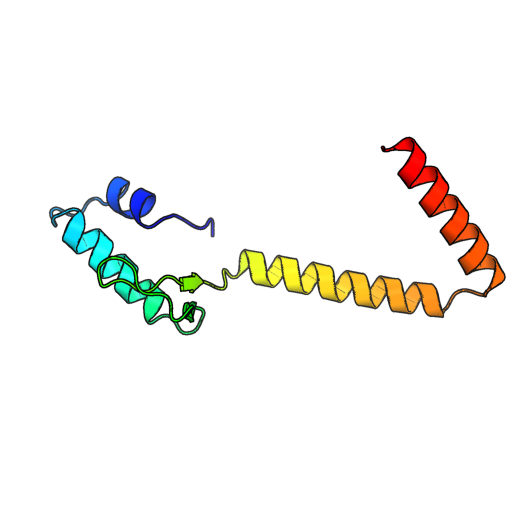5 24.481 1.00 95.44 84 GLU A N 1
ATOM 670 C CA . GLU A 1 84 ? -22.819 12.277 24.211 1.00 95.44 84 GLU A CA 1
ATOM 671 C C . GLU A 1 84 ? -21.874 12.645 23.059 1.00 95.44 84 GLU A C 1
ATOM 673 O O . GLU A 1 84 ? -22.273 13.360 22.139 1.00 95.44 84 GLU A O 1
ATOM 678 N N . TYR A 1 85 ? -20.653 12.095 23.045 1.00 93.00 85 TYR A N 1
ATOM 679 C CA . TYR A 1 85 ? -19.705 12.313 21.950 1.00 93.00 85 TYR A CA 1
ATOM 680 C C . TYR A 1 85 ? -20.229 11.794 20.609 1.00 93.00 85 TYR A C 1
ATOM 682 O O . TYR A 1 85 ? -20.113 12.491 19.604 1.00 93.00 85 TYR A O 1
ATOM 690 N N . LEU A 1 86 ? -20.839 10.604 20.578 1.00 94.31 86 LEU A N 1
ATOM 691 C CA . LEU A 1 86 ? -21.414 10.045 19.353 1.00 94.31 86 LEU A CA 1
ATOM 692 C C . LEU A 1 86 ? -22.490 10.966 18.771 1.00 94.31 86 LEU A C 1
ATOM 694 O O . LEU A 1 86 ? -22.489 11.234 17.573 1.00 94.31 86 LEU A O 1
ATOM 698 N N . MET A 1 87 ? -23.383 11.482 19.619 1.00 94.69 87 MET A N 1
ATOM 699 C CA . MET A 1 87 ? -24.435 12.402 19.183 1.00 94.69 87 MET A CA 1
ATOM 700 C C . MET A 1 87 ? -23.859 13.705 18.621 1.00 94.69 87 MET A C 1
ATOM 702 O O . MET A 1 87 ? -24.336 14.188 17.594 1.00 94.69 87 MET A O 1
ATOM 706 N N . GLN A 1 88 ? -22.807 14.249 19.240 1.00 94.44 88 GLN A N 1
ATOM 707 C CA . GLN A 1 88 ? -22.119 15.439 18.730 1.00 94.44 88 GLN A CA 1
ATOM 708 C C . GLN A 1 88 ? -21.429 15.182 17.386 1.00 94.44 88 GLN A C 1
ATOM 710 O O . GLN A 1 88 ? -21.515 16.020 16.490 1.00 94.44 88 GLN A O 1
ATOM 715 N N . LEU A 1 89 ? -20.774 14.027 17.227 1.00 92.56 89 LEU A N 1
ATOM 716 C CA . LEU A 1 89 ? -20.130 13.638 15.970 1.00 92.56 89 LEU A CA 1
ATOM 717 C C . LEU A 1 89 ? -21.156 13.485 14.842 1.00 92.56 89 LEU A C 1
ATOM 719 O O . LEU A 1 89 ? -20.952 14.044 13.769 1.00 92.56 89 LEU A O 1
ATOM 723 N N . ILE A 1 90 ? -22.285 12.817 15.102 1.00 93.06 90 ILE A N 1
ATOM 724 C CA . ILE A 1 90 ? -23.383 12.680 14.133 1.00 93.06 90 ILE A CA 1
ATOM 725 C C . ILE A 1 90 ? -23.934 14.054 13.741 1.00 93.06 90 ILE A C 1
ATOM 727 O O . ILE A 1 90 ? -24.077 14.342 12.556 1.00 93.06 90 ILE A O 1
ATOM 731 N N . ALA A 1 91 ? -24.222 14.919 14.719 1.00 93.94 91 ALA A N 1
ATOM 732 C CA . ALA A 1 91 ? -24.746 16.255 14.444 1.00 93.94 91 ALA A CA 1
ATOM 733 C C . ALA A 1 91 ? -23.779 17.087 13.587 1.00 93.94 91 ALA A C 1
ATOM 735 O O . ALA A 1 91 ? -24.213 17.799 12.684 1.00 93.94 91 ALA A O 1
ATOM 736 N N . LYS A 1 92 ? -22.472 16.972 13.847 1.00 94.88 92 LYS A N 1
ATOM 737 C CA . LYS A 1 92 ? -21.433 17.659 13.077 1.00 94.88 92 LYS A CA 1
ATOM 738 C C . LYS A 1 92 ? -21.312 17.123 11.650 1.00 94.88 92 LYS A C 1
ATOM 740 O O . LYS A 1 92 ? -21.161 17.9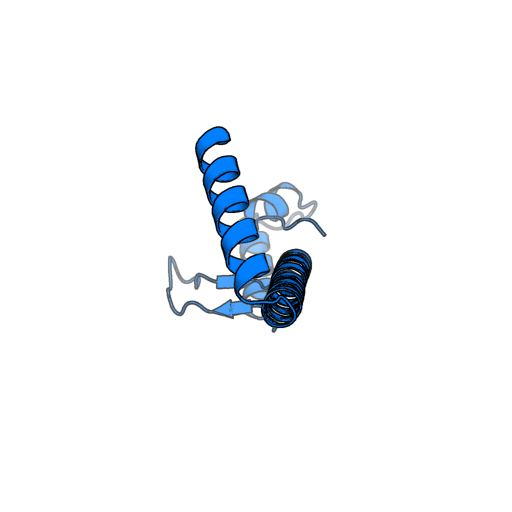17 10.730 1.00 94.88 92 LYS A O 1
ATOM 745 N N . GLU A 1 93 ? -21.411 15.811 11.458 1.00 92.00 93 GLU A N 1
ATOM 746 C CA . GLU A 1 93 ? -21.372 15.200 10.124 1.00 92.00 93 GLU A CA 1
ATOM 747 C C . GLU A 1 93 ? -22.563 15.646 9.265 1.00 92.00 93 GLU A C 1
ATOM 749 O O . GLU A 1 93 ? -22.391 16.049 8.117 1.00 92.00 93 GLU A O 1
ATOM 754 N N . VAL A 1 94 ? -23.764 15.680 9.858 1.00 92.06 94 VAL A N 1
ATOM 755 C CA . VAL A 1 94 ? -24.990 16.162 9.197 1.00 92.06 94 VAL A CA 1
ATOM 756 C C . VAL A 1 94 ? -24.891 17.636 8.790 1.00 92.06 94 VAL A C 1
ATOM 758 O O . VAL A 1 94 ? -25.494 18.026 7.801 1.00 92.06 94 VAL A O 1
ATOM 761 N N . GLN A 1 95 ? -24.145 18.467 9.524 1.00 88.88 95 GLN A N 1
ATOM 762 C CA . GLN A 1 95 ? -23.929 19.877 9.163 1.00 88.88 95 GLN A CA 1
ATOM 763 C C . GLN A 1 95 ? -22.899 20.076 8.044 1.00 88.88 95 GLN A C 1
ATOM 765 O O . GLN A 1 95 ? -22.918 21.112 7.384 1.00 88.88 95 GLN A O 1
ATOM 770 N N . ASN A 1 96 ? -21.983 19.123 7.870 1.00 83.19 96 ASN A N 1
ATOM 771 C CA . ASN A 1 96 ? -20.914 19.190 6.873 1.00 83.19 96 ASN A CA 1
ATOM 772 C C . ASN A 1 96 ? -21.284 18.511 5.542 1.00 83.19 96 ASN A C 1
ATOM 774 O O . ASN A 1 96 ? -20.499 18.601 4.596 1.00 83.19 96 ASN A O 1
ATOM 778 N N . THR A 1 97 ? -22.436 17.834 5.486 1.00 65.81 97 THR A N 1
ATOM 779 C CA . THR A 1 97 ? -22.999 17.185 4.289 1.00 65.81 97 THR A CA 1
ATOM 780 C C . THR A 1 97 ? -24.048 18.083 3.647 1.00 65.81 97 THR A C 1
ATOM 782 O O . THR A 1 97 ? -24.032 18.205 2.402 1.00 65.81 97 THR A O 1
#

pLDDT: mean 90.68, std 7.12, range [54.59, 97.25]

Organism: Gardnerella vaginalis (NCBI:txid2702)

Foldseek 3Di:
DDDDDLVRCLVVDPDPDDSVVSSVVVLVVACPDPQKDFPPDDDPNGTDIDGPDPVNVVVVVVVVVVVVVVVVVLVPDDPVVNVVVVVVVVVVVVVVD

Secondary structure (DSSP, 8-state):
-----HHHHHHH----S-HHHHHHHHHHHHHT-TTEEEEEEEETTEEEEEE--HHHHHHHHHHHHHHHHHHHHHHHS-HHHHHHHHHHHHHHHHHH-

Sequence (97 aa):
MDYKTIRTIVAMSKSNAKPCDIAEEEYRLRIDNPATYRSGIIFDAHEIFAMCVTDLVTCMNYIANTEKAVEKAWNELSRFAQREYLMQLIAKEVQNT